Protein AF-A0A3N8BC52-F1 (afdb_monomer_lite)

Foldseek 3Di:
DDDQDDPVLLVVLCVVVVPDDDPVPDDPVCSVVSRVVSVVSVVVVPDDDPPDDPPVCVVVVNPD

Structure (mmCIF, N/CA/C/O backbone):
data_AF-A0A3N8BC52-F1
#
_entry.id   AF-A0A3N8BC52-F1
#
loop_
_atom_site.group_PDB
_atom_site.id
_atom_site.type_symbol
_atom_site.label_atom_id
_atom_site.label_alt_id
_atom_site.label_comp_id
_atom_site.label_asym_id
_atom_site.label_entity_id
_atom_site.label_seq_id
_atom_site.pdbx_PDB_ins_code
_atom_site.Cartn_x
_atom_site.Cartn_y
_atom_site.Cartn_z
_atom_site.occupancy
_atom_site.B_iso_or_equiv
_atom_site.auth_seq_id
_atom_site.auth_comp_id
_atom_site.auth_asym_id
_atom_site.auth_atom_id
_atom_site.pdbx_PDB_model_num
ATOM 1 N N . MET A 1 1 ? 16.892 7.044 10.129 1.00 57.78 1 MET A N 1
ATOM 2 C CA . MET A 1 1 ? 15.466 6.653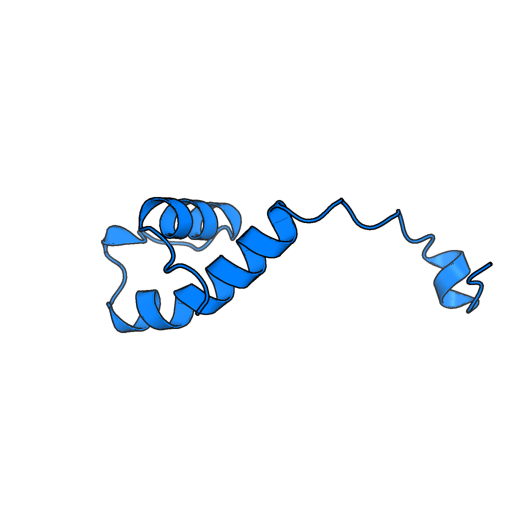 10.239 1.00 57.78 1 MET A CA 1
ATOM 3 C C . MET A 1 1 ? 14.761 7.027 8.945 1.00 57.78 1 MET A C 1
ATOM 5 O O . MET A 1 1 ? 14.981 8.127 8.461 1.00 57.78 1 MET A O 1
ATOM 9 N N . ARG A 1 2 ? 13.979 6.120 8.347 1.00 71.50 2 ARG A N 1
ATOM 10 C CA . ARG A 1 2 ? 13.221 6.409 7.115 1.00 71.50 2 ARG A CA 1
ATOM 11 C C . ARG A 1 2 ? 11.969 7.209 7.483 1.00 71.50 2 ARG A C 1
ATOM 13 O O . ARG A 1 2 ? 11.322 6.846 8.465 1.00 71.50 2 ARG A O 1
ATOM 20 N N . ALA A 1 3 ? 11.639 8.251 6.717 1.00 83.69 3 ALA A N 1
ATOM 21 C CA . ALA A 1 3 ? 10.467 9.086 6.984 1.00 83.69 3 ALA A CA 1
ATOM 22 C C . ALA A 1 3 ? 9.195 8.222 7.097 1.00 83.69 3 ALA A C 1
ATOM 24 O O . ALA A 1 3 ? 9.077 7.241 6.355 1.00 83.69 3 ALA A O 1
ATOM 25 N N . PRO A 1 4 ? 8.281 8.493 8.041 1.00 87.88 4 PRO A N 1
ATOM 26 C CA . PRO A 1 4 ? 6.999 7.796 8.107 1.00 87.88 4 PRO A CA 1
ATOM 27 C C . PRO A 1 4 ? 6.181 8.064 6.836 1.00 87.88 4 PRO A C 1
ATOM 29 O O . PRO A 1 4 ? 6.276 9.144 6.268 1.00 87.88 4 PRO A O 1
ATOM 32 N N . LEU A 1 5 ? 5.401 7.071 6.390 1.00 91.94 5 LEU A N 1
ATOM 33 C CA . LEU A 1 5 ? 4.439 7.283 5.304 1.00 91.94 5 LEU A CA 1
ATOM 34 C C . LEU A 1 5 ? 3.255 8.093 5.827 1.00 91.94 5 LEU A C 1
ATOM 36 O O . LEU A 1 5 ? 2.750 7.817 6.921 1.00 91.94 5 LEU A O 1
ATOM 40 N N . THR A 1 6 ? 2.818 9.052 5.028 1.00 93.50 6 THR A N 1
ATOM 41 C CA . THR A 1 6 ? 1.588 9.813 5.230 1.00 93.50 6 THR A CA 1
ATOM 42 C C . THR A 1 6 ? 0.365 8.965 4.884 1.00 93.50 6 THR A C 1
ATOM 44 O O . THR A 1 6 ? 0.445 8.006 4.116 1.00 93.50 6 THR A O 1
ATOM 47 N N . ASP A 1 7 ? -0.804 9.334 5.410 1.00 92.50 7 ASP A N 1
ATOM 48 C CA . ASP A 1 7 ? -2.055 8.659 5.042 1.00 92.50 7 ASP A CA 1
ATOM 49 C C . ASP A 1 7 ? -2.394 8.823 3.551 1.00 92.50 7 ASP A C 1
ATOM 51 O O . ASP A 1 7 ? -3.032 7.951 2.968 1.00 92.50 7 ASP A O 1
ATOM 55 N N . VAL A 1 8 ? -1.945 9.909 2.912 1.00 94.56 8 VAL A N 1
ATOM 56 C CA . VAL A 1 8 ? -2.121 10.125 1.467 1.00 94.56 8 VAL A CA 1
ATOM 57 C C . VAL A 1 8 ? -1.319 9.099 0.669 1.00 94.56 8 VAL A C 1
ATOM 59 O O . VAL A 1 8 ? -1.885 8.419 -0.181 1.00 94.56 8 VAL A O 1
A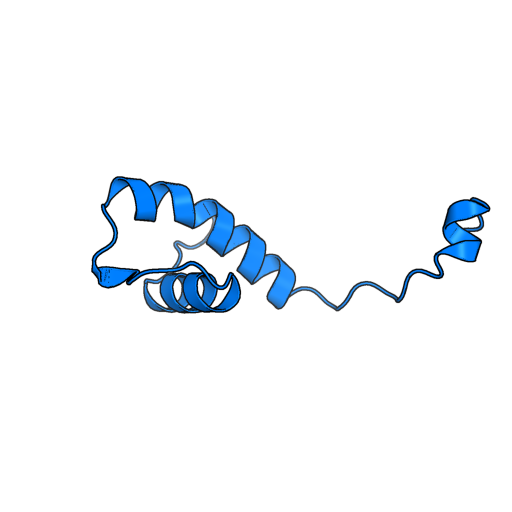TOM 62 N N . GLU A 1 9 ? -0.038 8.917 0.996 1.00 95.44 9 GLU A N 1
ATOM 63 C CA . GLU A 1 9 ? 0.823 7.908 0.359 1.00 95.44 9 GLU A CA 1
ATOM 64 C C . GLU A 1 9 ? 0.301 6.481 0.575 1.00 95.44 9 GLU A C 1
ATOM 66 O O . GLU A 1 9 ? 0.437 5.621 -0.295 1.00 95.44 9 GLU A O 1
ATOM 71 N N . LEU A 1 10 ? -0.309 6.209 1.734 1.00 95.62 10 LEU A N 1
ATOM 72 C CA . LEU A 1 10 ? -0.920 4.910 2.007 1.00 95.62 10 LEU A CA 1
ATOM 73 C C . LEU A 1 10 ? -2.170 4.676 1.148 1.00 95.62 10 LEU A C 1
ATOM 75 O O . LEU A 1 10 ? -2.287 3.600 0.566 1.00 95.62 10 LEU A O 1
ATOM 79 N N . ARG A 1 11 ? -3.063 5.666 1.010 1.00 95.69 11 ARG A N 1
ATOM 80 C CA . ARG A 1 11 ? -4.226 5.560 0.108 1.00 95.69 11 ARG A CA 1
ATOM 81 C C . ARG A 1 11 ? -3.796 5.392 -1.344 1.00 95.69 11 ARG A C 1
ATOM 83 O O . ARG A 1 11 ? -4.289 4.506 -2.032 1.00 95.69 11 ARG A O 1
ATOM 90 N N . GLU A 1 12 ? -2.825 6.185 -1.787 1.00 95.94 12 GLU A N 1
ATOM 91 C CA . GLU A 1 12 ? -2.275 6.082 -3.138 1.00 95.94 12 GLU A CA 1
ATOM 92 C C . GLU A 1 12 ? -1.719 4.680 -3.416 1.00 95.94 12 GLU A C 1
ATOM 94 O O . GLU A 1 12 ? -1.988 4.096 -4.466 1.00 95.94 12 GLU A O 1
ATOM 99 N N . ALA A 1 13 ? -0.974 4.111 -2.465 1.00 96.75 13 ALA A N 1
ATOM 100 C CA . ALA A 1 13 ? -0.454 2.761 -2.603 1.00 96.75 13 ALA A CA 1
ATOM 101 C C . ALA A 1 13 ? -1.554 1.690 -2.569 1.00 96.75 13 ALA A C 1
ATOM 103 O O . ALA A 1 13 ? -1.413 0.669 -3.238 1.00 96.75 13 ALA A O 1
ATOM 104 N N . TRP A 1 14 ? -2.628 1.893 -1.800 1.00 97.31 14 TRP A N 1
ATOM 105 C CA . TRP A 1 14 ? -3.758 0.962 -1.719 1.00 97.31 14 TRP A CA 1
ATOM 106 C C . TRP A 1 14 ? -4.475 0.851 -3.068 1.00 97.31 14 TRP A C 1
ATOM 108 O O . TRP A 1 14 ? -4.632 -0.253 -3.596 1.00 97.31 14 TRP A O 1
ATOM 118 N N . GLU A 1 15 ? -4.786 2.002 -3.669 1.00 95.75 15 GLU A N 1
ATOM 119 C CA . GLU A 1 15 ? -5.358 2.112 -5.016 1.00 95.75 15 GLU A CA 1
ATOM 120 C C . GLU A 1 15 ? -4.397 1.578 -6.084 1.00 95.75 15 GLU A C 1
ATOM 122 O O . GLU A 1 15 ? -4.768 0.784 -6.951 1.00 95.75 15 GLU A O 1
ATOM 127 N N . GLY A 1 16 ? -3.119 1.952 -5.996 1.00 94.44 16 GLY A N 1
ATOM 128 C CA . GLY A 1 16 ? -2.086 1.529 -6.937 1.00 94.44 16 GLY A CA 1
ATOM 129 C C . GLY A 1 16 ? -1.817 0.023 -6.932 1.00 94.44 16 GLY A C 1
ATOM 130 O O . GLY A 1 16 ? -1.470 -0.550 -7.967 1.00 94.44 16 GLY A O 1
ATOM 131 N N . LEU A 1 17 ? -2.010 -0.631 -5.785 1.00 95.06 17 LEU A N 1
ATOM 132 C CA . LEU A 1 17 ? -1.955 -2.086 -5.633 1.00 95.06 17 LEU A CA 1
ATOM 133 C C . LEU A 1 17 ? -3.296 -2.772 -5.926 1.00 95.06 17 LEU A C 1
ATOM 135 O O . LEU A 1 17 ? -3.353 -4.001 -5.901 1.00 95.06 17 LEU A O 1
ATOM 139 N N . ARG A 1 18 ? -4.348 -2.001 -6.235 1.00 95.19 18 ARG A N 1
ATOM 140 C CA . ARG A 1 18 ? -5.706 -2.484 -6.525 1.00 95.19 18 ARG A CA 1
ATOM 141 C C . ARG A 1 18 ? -6.269 -3.364 -5.409 1.00 95.19 18 ARG A C 1
ATOM 143 O O . ARG A 1 18 ? -6.895 -4.392 -5.674 1.00 95.19 18 ARG A O 1
ATOM 150 N N . ILE A 1 19 ? -6.010 -2.988 -4.159 1.00 95.38 19 ILE A N 1
ATOM 151 C CA . ILE A 1 19 ? -6.566 -3.704 -3.011 1.00 95.38 19 ILE A CA 1
ATOM 152 C C . ILE A 1 19 ? -8.062 -3.398 -2.926 1.00 95.38 19 ILE A C 1
ATOM 154 O O . ILE A 1 19 ? -8.484 -2.252 -3.027 1.00 95.38 19 ILE A O 1
ATOM 158 N N . VAL A 1 20 ? -8.869 -4.442 -2.751 1.00 94.31 20 VAL A N 1
ATOM 159 C CA . VAL A 1 20 ? -10.324 -4.312 -2.644 1.00 94.31 20 VAL A CA 1
ATOM 160 C C . VAL A 1 20 ? -10.713 -3.867 -1.236 1.00 94.31 20 VAL A C 1
ATOM 162 O O . VAL A 1 20 ? -10.215 -4.403 -0.246 1.00 94.31 20 VAL A O 1
ATOM 165 N N . GLY A 1 21 ? -11.666 -2.939 -1.161 1.00 93.00 21 GLY A N 1
ATOM 166 C CA . GLY A 1 21 ? -12.203 -2.407 0.088 1.00 93.00 21 GLY A CA 1
ATOM 167 C C . GLY A 1 21 ? -11.671 -1.015 0.408 1.00 93.00 21 GLY A C 1
ATOM 168 O O . GLY A 1 21 ? -10.751 -0.516 -0.234 1.00 93.00 21 GLY A O 1
ATOM 169 N N . ASP A 1 22 ? -12.282 -0.391 1.409 1.00 93.44 22 ASP A N 1
ATO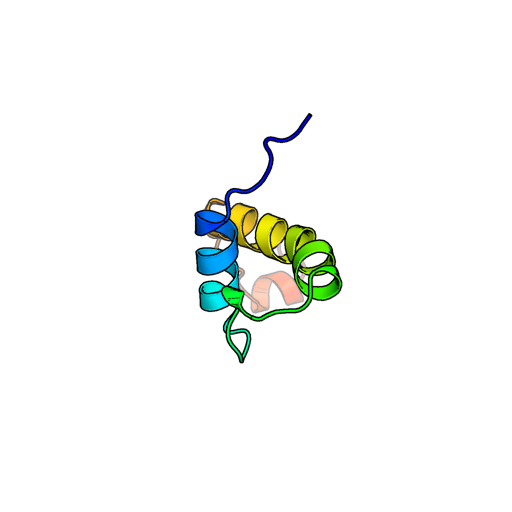M 170 C CA . ASP A 1 22 ? -11.955 0.968 1.823 1.00 93.44 22 ASP A CA 1
ATOM 171 C C . ASP A 1 22 ? -10.798 0.975 2.832 1.00 93.44 22 ASP A C 1
ATOM 173 O O . ASP A 1 22 ? -10.888 0.386 3.915 1.00 93.44 22 ASP A O 1
ATOM 177 N N . PHE A 1 23 ? -9.714 1.665 2.475 1.00 94.25 23 PHE A N 1
ATOM 178 C CA . PHE A 1 23 ? -8.546 1.838 3.332 1.00 94.25 23 PHE A CA 1
ATOM 179 C C . PHE A 1 23 ? -8.879 2.542 4.654 1.00 94.25 23 PHE A C 1
ATOM 181 O O . PHE A 1 23 ? -8.329 2.178 5.698 1.00 94.25 23 PHE A O 1
ATOM 188 N N . ASP A 1 24 ? -9.770 3.535 4.635 1.00 93.75 24 ASP A N 1
ATOM 189 C CA . ASP A 1 24 ? -10.084 4.343 5.816 1.00 93.75 24 ASP A CA 1
ATOM 190 C C . ASP A 1 24 ? -10.862 3.540 6.866 1.00 93.75 24 ASP A C 1
ATOM 192 O O . ASP A 1 24 ? -10.678 3.744 8.069 1.00 93.75 24 ASP A O 1
ATOM 196 N N . ASN A 1 25 ? -11.632 2.550 6.411 1.00 96.00 25 ASN A N 1
ATOM 197 C CA . ASN A 1 25 ? -12.356 1.600 7.252 1.00 96.00 25 ASN A CA 1
ATOM 198 C C . ASN A 1 25 ? -11.567 0.311 7.553 1.00 96.00 25 ASN A C 1
ATOM 200 O O . ASN A 1 25 ? -12.062 -0.572 8.259 1.00 96.00 25 ASN A O 1
ATOM 204 N N . ALA A 1 26 ? -10.336 0.174 7.050 1.00 94.69 26 ALA A N 1
ATOM 205 C CA . ALA A 1 26 ? -9.526 -1.010 7.299 1.00 94.69 26 ALA A CA 1
ATOM 206 C C . ALA A 1 26 ? -9.116 -1.105 8.785 1.00 94.69 26 ALA A C 1
ATOM 208 O O . ALA A 1 26 ? -8.697 -0.105 9.382 1.00 94.69 26 ALA A O 1
ATOM 209 N N . PRO A 1 27 ? -9.139 -2.311 9.391 1.00 95.69 27 PRO A N 1
ATOM 210 C CA . PRO A 1 27 ? -8.700 -2.497 10.769 1.00 95.69 27 PRO A CA 1
ATOM 211 C C . PRO A 1 27 ? -7.269 -1.979 11.003 1.00 95.69 27 PRO A C 1
ATOM 213 O O . PRO A 1 27 ? -6.410 -2.134 10.125 1.00 95.69 27 PRO A O 1
ATOM 216 N N . PRO A 1 28 ? -6.946 -1.446 12.200 1.00 92.19 28 PRO A N 1
ATOM 217 C CA . PRO A 1 28 ? -5.609 -0.926 12.497 1.00 92.19 28 PRO A CA 1
ATOM 218 C C . PRO A 1 28 ? -4.478 -1.927 12.220 1.00 92.19 28 PRO A C 1
ATOM 220 O O . PRO A 1 28 ? -3.431 -1.550 11.696 1.00 92.19 28 PRO A O 1
ATOM 223 N N . ALA A 1 29 ? -4.704 -3.214 12.503 1.00 94.19 29 ALA A N 1
ATOM 224 C CA . ALA A 1 29 ? -3.746 -4.281 12.215 1.00 94.19 29 ALA A CA 1
ATOM 225 C C . ALA A 1 29 ? -3.441 -4.397 10.710 1.00 94.19 29 ALA A C 1
ATOM 227 O O . ALA A 1 29 ? -2.274 -4.462 10.320 1.00 94.19 29 ALA A O 1
ATOM 228 N N . THR A 1 30 ? -4.470 -4.333 9.860 1.00 93.62 30 THR A N 1
ATOM 229 C CA . THR A 1 30 ? -4.327 -4.338 8.397 1.00 93.62 30 THR A CA 1
ATOM 230 C C . THR A 1 30 ? -3.510 -3.141 7.930 1.00 93.62 30 THR A C 1
ATOM 232 O O . THR A 1 30 ? -2.552 -3.309 7.174 1.00 93.62 30 THR A O 1
ATOM 235 N N . ARG A 1 31 ? -3.815 -1.938 8.437 1.00 91.94 31 ARG A N 1
ATOM 236 C CA . ARG A 1 31 ? -3.074 -0.711 8.096 1.00 91.94 31 ARG A CA 1
ATOM 237 C C . ARG A 1 31 ? -1.600 -0.804 8.498 1.00 91.94 31 ARG A C 1
ATOM 239 O O . ARG A 1 31 ? -0.741 -0.343 7.751 1.00 91.94 31 ARG A O 1
ATOM 246 N N . ILE A 1 32 ? -1.281 -1.423 9.640 1.00 90.75 32 ILE A N 1
ATOM 247 C CA . ILE A 1 32 ? 0.106 -1.635 10.091 1.00 90.75 32 ILE A CA 1
ATOM 248 C C . ILE A 1 32 ? 0.857 -2.580 9.150 1.00 90.75 32 ILE A C 1
ATOM 250 O O . ILE A 1 32 ? 1.947 -2.231 8.695 1.00 90.75 32 ILE A O 1
ATOM 254 N N . VAL A 1 33 ? 0.280 -3.742 8.836 1.00 92.81 33 VAL A N 1
ATOM 255 C CA . VAL A 1 33 ? 0.907 -4.728 7.938 1.00 92.81 33 VAL A CA 1
ATOM 256 C C . VAL A 1 33 ? 1.101 -4.137 6.539 1.00 92.81 33 VAL A C 1
ATOM 258 O O . VAL A 1 33 ? 2.156 -4.303 5.921 1.00 92.81 33 VAL A O 1
ATOM 261 N N . PHE A 1 34 ? 0.120 -3.365 6.074 1.00 95.25 34 PHE A N 1
ATOM 262 C CA . PHE A 1 34 ? 0.136 -2.743 4.759 1.00 95.25 34 PHE A CA 1
ATOM 263 C C . PHE A 1 34 ? 1.270 -1.720 4.565 1.00 95.25 34 PHE A C 1
ATOM 265 O O . PHE A 1 34 ? 1.774 -1.584 3.449 1.00 95.25 34 PHE A O 1
ATOM 272 N N . LYS A 1 35 ? 1.762 -1.060 5.627 1.00 94.25 35 LYS A N 1
ATOM 273 C CA . LYS A 1 35 ? 2.840 -0.049 5.530 1.00 94.25 35 LYS A CA 1
ATOM 274 C C . LYS A 1 35 ? 4.076 -0.545 4.774 1.00 94.25 35 LYS A C 1
ATOM 276 O O . LYS A 1 35 ? 4.683 0.218 4.021 1.00 94.25 35 LYS A O 1
ATOM 281 N N . ASN A 1 36 ? 4.453 -1.812 4.951 1.00 91.62 36 ASN A N 1
ATOM 282 C CA . ASN A 1 36 ? 5.613 -2.386 4.263 1.00 91.62 36 ASN A CA 1
ATOM 283 C C . ASN A 1 36 ? 5.355 -2.623 2.768 1.00 91.62 36 ASN A C 1
ATOM 285 O O . ASN A 1 36 ? 6.232 -2.352 1.940 1.00 91.62 36 ASN A O 1
ATOM 289 N N . ALA A 1 37 ? 4.153 -3.083 2.414 1.00 94.69 37 ALA A N 1
ATOM 290 C CA . ALA A 1 37 ? 3.743 -3.250 1.023 1.00 94.69 37 ALA A CA 1
ATOM 291 C C . ALA A 1 37 ? 3.680 -1.892 0.310 1.00 94.69 37 ALA A C 1
ATOM 293 O O . ALA A 1 37 ? 4.311 -1.725 -0.736 1.00 94.69 37 ALA A O 1
ATOM 294 N N . ALA A 1 38 ? 3.035 -0.901 0.933 1.00 96.25 38 ALA A N 1
ATOM 295 C CA . ALA A 1 38 ? 2.943 0.462 0.420 1.00 96.25 38 ALA A CA 1
ATOM 296 C C . ALA A 1 38 ? 4.324 1.066 0.150 1.00 96.25 38 ALA A C 1
ATOM 298 O O . ALA A 1 38 ? 4.598 1.578 -0.933 1.00 96.25 38 ALA A O 1
ATOM 299 N N . ARG A 1 39 ? 5.247 0.918 1.106 1.00 93.94 39 ARG A N 1
ATOM 300 C CA . ARG A 1 39 ? 6.626 1.393 0.961 1.00 93.94 39 ARG A CA 1
ATOM 301 C C . ARG A 1 39 ? 7.352 0.741 -0.209 1.00 93.94 39 ARG A C 1
ATOM 303 O O . ARG A 1 39 ? 8.056 1.421 -0.949 1.00 93.94 39 ARG A O 1
ATOM 310 N N . THR A 1 40 ? 7.219 -0.572 -0.358 1.00 92.50 40 THR A N 1
ATOM 311 C CA . THR A 1 40 ? 7.841 -1.304 -1.469 1.00 92.50 40 THR A CA 1
ATOM 312 C C . THR A 1 40 ? 7.288 -0.836 -2.809 1.00 92.50 40 THR A C 1
ATOM 314 O O . THR A 1 40 ? 8.056 -0.624 -3.745 1.00 92.50 40 THR A O 1
ATOM 317 N N . TRP A 1 41 ? 5.975 -0.635 -2.890 1.00 94.31 41 TRP A N 1
ATOM 318 C CA . TRP A 1 41 ? 5.316 -0.161 -4.099 1.00 94.31 41 TRP A CA 1
ATOM 319 C C . TRP A 1 41 ? 5.743 1.264 -4.471 1.00 94.31 41 TRP A C 1
ATOM 321 O O . TRP A 1 41 ? 6.182 1.474 -5.597 1.00 94.31 41 TRP A O 1
ATOM 331 N N . LEU A 1 42 ? 5.738 2.207 -3.521 1.00 92.56 42 LEU A N 1
ATOM 332 C CA . LEU A 1 42 ? 6.171 3.593 -3.754 1.00 92.56 42 LEU A CA 1
ATOM 333 C C . LEU A 1 42 ? 7.628 3.668 -4.226 1.00 92.56 42 LEU A C 1
ATOM 335 O O . LEU A 1 42 ? 7.933 4.382 -5.176 1.00 92.56 42 LEU A O 1
ATOM 339 N N . ASN A 1 43 ? 8.521 2.875 -3.621 1.00 90.81 43 ASN A N 1
ATOM 340 C CA . ASN A 1 43 ? 9.917 2.813 -4.060 1.00 90.81 43 ASN A CA 1
ATOM 341 C C . ASN A 1 43 ? 10.043 2.310 -5.505 1.00 90.81 43 ASN A C 1
ATOM 343 O O . ASN A 1 43 ? 10.881 2.813 -6.241 1.00 90.81 43 ASN A O 1
ATOM 347 N N . ARG A 1 44 ? 9.232 1.322 -5.910 1.00 86.88 44 ARG A N 1
ATOM 348 C CA . ARG A 1 44 ? 9.223 0.823 -7.295 1.00 86.88 44 ARG A CA 1
ATOM 349 C C . ARG A 1 44 ? 8.631 1.840 -8.258 1.00 86.88 44 ARG A C 1
ATOM 351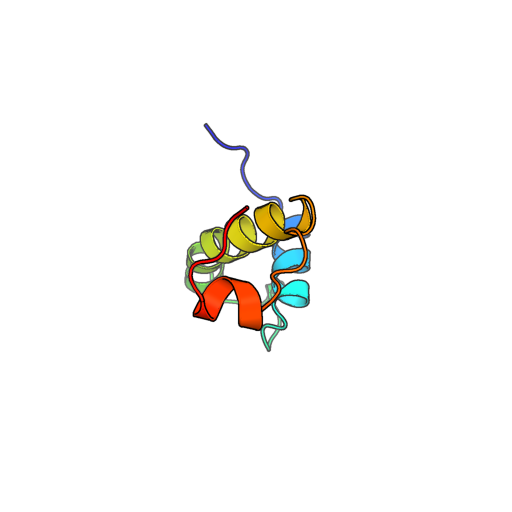 O O . ARG A 1 44 ? 9.166 2.002 -9.341 1.00 86.88 44 ARG A O 1
ATOM 358 N N . LYS A 1 45 ? 7.564 2.533 -7.855 1.00 87.56 45 LYS A N 1
ATOM 359 C CA . LYS A 1 45 ? 6.937 3.588 -8.656 1.00 87.56 45 LYS A CA 1
ATOM 360 C C . LYS A 1 45 ? 7.897 4.753 -8.920 1.00 87.56 45 LYS A C 1
ATOM 362 O O . LYS A 1 45 ? 7.860 5.329 -9.997 1.00 87.56 45 LYS A O 1
ATOM 367 N N . ALA A 1 46 ? 8.736 5.094 -7.942 1.00 84.44 46 ALA A N 1
ATOM 368 C CA . ALA A 1 46 ? 9.740 6.149 -8.067 1.00 84.44 46 ALA A CA 1
ATOM 369 C C . ALA A 1 46 ? 11.053 5.684 -8.724 1.00 84.44 46 ALA A C 1
ATOM 371 O O . ALA A 1 46 ? 11.886 6.518 -9.077 1.00 84.44 46 ALA A O 1
ATOM 372 N N . ALA A 1 47 ? 11.275 4.373 -8.848 1.00 82.12 47 ALA A N 1
ATOM 373 C CA . ALA A 1 47 ? 12.468 3.847 -9.491 1.00 82.12 47 ALA A CA 1
ATOM 374 C C . ALA A 1 47 ? 12.374 4.032 -11.015 1.00 82.12 47 ALA A C 1
ATOM 376 O O . ALA A 1 47 ? 11.280 3.918 -11.572 1.00 82.12 47 ALA A O 1
ATOM 377 N N . PRO A 1 48 ? 13.507 4.272 -11.702 1.00 75.94 48 PRO A N 1
ATOM 378 C CA . PRO A 1 48 ? 13.556 4.193 -13.155 1.00 75.94 48 PRO A CA 1
ATOM 379 C C . PRO A 1 48 ? 12.996 2.852 -13.623 1.00 75.94 48 PRO A C 1
ATOM 381 O O . PRO A 1 48 ? 13.250 1.818 -12.994 1.00 75.94 48 PRO A O 1
ATOM 384 N N . GLU A 1 49 ? 12.244 2.874 -14.721 1.00 71.38 49 GLU A N 1
ATOM 385 C CA . GLU A 1 49 ? 11.752 1.646 -15.329 1.00 71.38 49 GLU A CA 1
ATOM 386 C C . GLU A 1 49 ? 12.959 0.743 -15.639 1.00 71.38 49 GLU A C 1
ATOM 388 O O . GLU A 1 49 ? 13.938 1.218 -16.230 1.00 71.38 49 GLU A O 1
ATOM 393 N N . PRO A 1 50 ? 12.961 -0.525 -15.186 1.00 68.06 50 PRO A N 1
ATOM 394 C CA . PRO A 1 50 ? 14.050 -1.432 -15.504 1.00 68.06 50 PRO A CA 1
ATOM 395 C C . PRO A 1 50 ? 14.210 -1.509 -17.025 1.00 68.06 50 PRO A C 1
ATOM 397 O O . PRO A 1 50 ? 13.195 -1.538 -17.728 1.00 68.06 50 PRO A O 1
ATOM 400 N N . PRO A 1 51 ? 15.446 -1.574 -17.552 1.00 74.12 51 PRO A N 1
ATOM 401 C CA . PRO A 1 51 ? 15.644 -1.761 -18.981 1.00 74.12 51 PRO A CA 1
ATOM 402 C C . PRO A 1 51 ? 14.870 -2.997 -19.446 1.00 74.12 51 PRO A C 1
ATOM 404 O O . PRO A 1 51 ? 14.804 -4.005 -18.733 1.00 74.12 51 PRO A O 1
ATOM 407 N N . SER A 1 52 ? 14.266 -2.911 -20.634 1.00 74.12 52 SER A N 1
ATOM 408 C CA . SER A 1 52 ? 13.509 -4.022 -21.203 1.00 74.12 52 SER A CA 1
ATOM 409 C C . SER A 1 52 ? 14.399 -5.261 -21.262 1.00 74.12 52 SER A C 1
ATOM 411 O O . SER A 1 52 ? 15.422 -5.267 -21.948 1.00 74.12 52 SER A O 1
ATOM 413 N N . ILE A 1 53 ? 14.021 -6.310 -20.539 1.00 76.50 53 ILE A N 1
ATOM 414 C CA . ILE A 1 53 ? 14.748 -7.575 -20.575 1.00 76.50 53 ILE A CA 1
ATOM 415 C C . ILE A 1 53 ? 14.330 -8.303 -21.850 1.00 76.50 53 ILE A C 1
ATOM 417 O O . ILE A 1 53 ? 13.175 -8.715 -21.971 1.00 76.50 53 ILE A O 1
ATOM 421 N N . ASP A 1 54 ? 15.267 -8.518 -22.773 1.00 84.25 54 ASP A N 1
ATOM 422 C CA . ASP A 1 54 ? 15.061 -9.497 -23.837 1.00 84.25 54 ASP A CA 1
ATOM 423 C C . ASP A 1 54 ? 15.033 -10.897 -23.205 1.00 84.25 54 ASP A C 1
ATOM 425 O O . ASP A 1 54 ? 16.053 -11.450 -22.780 1.00 84.25 54 ASP A O 1
ATOM 429 N N . GLY A 1 55 ? 13.830 -11.465 -23.110 1.00 79.31 55 GLY A N 1
ATOM 430 C CA . GLY A 1 55 ? 13.611 -12.780 -22.514 1.00 79.31 55 GLY A CA 1
ATOM 431 C C . GLY A 1 55 ? 14.389 -13.901 -23.209 1.00 79.31 55 GLY A C 1
ATOM 432 O O . GLY A 1 55 ? 14.764 -14.865 -22.541 1.00 79.31 55 GLY A O 1
ATOM 433 N N . LYS A 1 56 ? 14.685 -13.771 -24.512 1.00 82.81 56 LYS A N 1
ATOM 434 C CA . LYS A 1 56 ? 15.485 -14.755 -25.254 1.00 82.81 56 LYS A CA 1
ATOM 435 C C 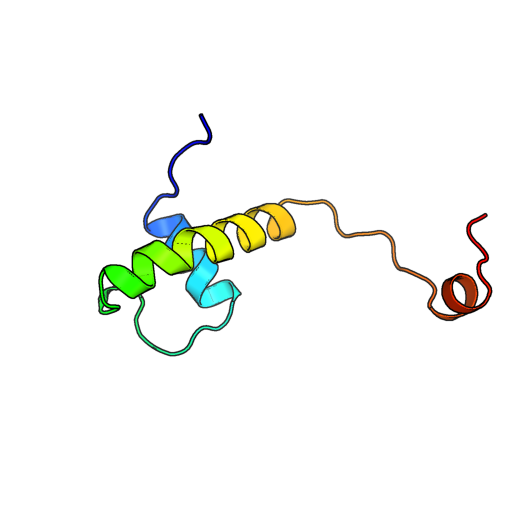. LYS A 1 56 ? 16.958 -14.666 -24.869 1.00 82.81 56 LYS A C 1
ATOM 437 O O . LYS A 1 56 ? 17.561 -15.702 -24.604 1.00 82.81 56 LYS A O 1
ATOM 442 N N . ARG A 1 57 ? 17.511 -13.452 -24.760 1.00 82.81 57 ARG A N 1
ATOM 443 C CA . ARG A 1 57 ? 18.905 -13.245 -24.319 1.00 82.81 57 ARG A CA 1
ATOM 444 C C . ARG A 1 57 ? 19.117 -13.735 -22.890 1.00 82.81 57 ARG A C 1
ATOM 446 O O . ARG A 1 57 ? 20.027 -14.516 -22.629 1.00 82.81 57 ARG A O 1
ATOM 453 N N . ARG A 1 58 ? 18.192 -13.412 -21.978 1.00 80.19 58 ARG A N 1
ATOM 454 C CA . ARG A 1 58 ? 18.254 -13.892 -20.588 1.00 80.19 58 ARG A CA 1
ATOM 455 C C . ARG A 1 58 ? 18.186 -15.417 -20.481 1.00 80.19 58 ARG A C 1
ATOM 457 O O . ARG A 1 58 ? 18.897 -15.991 -19.665 1.00 80.19 58 ARG A O 1
ATOM 464 N N . ALA A 1 59 ? 17.353 -16.074 -21.289 1.00 84.81 59 ALA A N 1
ATOM 465 C CA . ALA A 1 59 ? 17.289 -17.537 -21.326 1.00 84.81 59 ALA A CA 1
ATOM 466 C C . ALA A 1 59 ? 18.585 -18.170 -21.866 1.00 84.81 59 ALA A C 1
ATOM 468 O O . ALA A 1 59 ? 18.923 -19.288 -21.485 1.00 84.81 59 A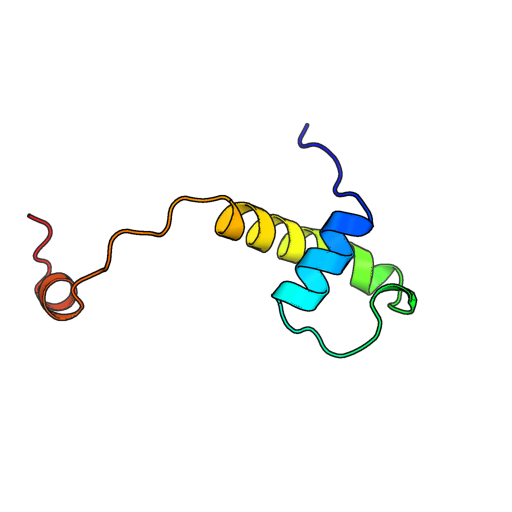LA A O 1
ATOM 469 N N . ALA A 1 60 ? 19.317 -17.443 -22.713 1.00 89.12 60 ALA A N 1
ATOM 470 C CA . ALA A 1 60 ? 20.620 -17.839 -23.232 1.00 89.12 60 ALA A CA 1
ATOM 471 C C . ALA A 1 60 ? 21.800 -17.472 -22.307 1.00 89.12 60 ALA A C 1
ATOM 473 O O . ALA A 1 60 ? 22.940 -17.740 -22.675 1.00 89.12 60 ALA A O 1
ATOM 474 N N . ASN A 1 61 ? 21.555 -16.884 -21.123 1.00 83.31 61 ASN A N 1
ATOM 475 C CA . ASN A 1 61 ? 22.588 -16.269 -20.270 1.00 83.31 61 ASN A CA 1
ATOM 476 C C . ASN A 1 61 ? 23.464 -15.244 -21.019 1.00 83.31 61 ASN A C 1
ATOM 478 O O . ASN A 1 61 ? 24.640 -15.071 -20.703 1.00 83.31 61 ASN A O 1
ATOM 482 N N . ASP A 1 62 ? 22.888 -14.576 -22.013 1.00 78.88 62 ASP A N 1
ATOM 483 C CA . ASP A 1 62 ? 23.531 -13.513 -22.772 1.00 78.88 62 ASP A CA 1
ATOM 484 C C . ASP A 1 62 ? 23.265 -12.172 -22.065 1.00 78.88 62 ASP A C 1
ATOM 486 O O . ASP A 1 62 ? 22.123 -11.702 -22.008 1.00 78.88 62 ASP A O 1
ATOM 490 N N . PHE A 1 63 ? 24.319 -11.616 -21.459 1.00 76.94 63 PHE A N 1
ATOM 491 C CA . PHE A 1 63 ? 24.292 -10.401 -20.632 1.00 76.94 63 PHE A CA 1
ATOM 492 C C . PHE A 1 63 ? 25.129 -9.246 -21.211 1.00 76.94 63 PHE A C 1
ATOM 494 O O . PHE A 1 63 ? 25.258 -8.224 -20.536 1.00 76.94 63 PHE A O 1
ATOM 501 N N . ASP A 1 64 ? 25.689 -9.416 -22.414 1.00 68.94 64 ASP A N 1
ATOM 502 C CA . ASP A 1 64 ? 26.563 -8.432 -23.078 1.00 68.94 64 ASP A CA 1
ATOM 503 C C . ASP A 1 64 ? 25.806 -7.266 -23.749 1.00 68.94 64 ASP A C 1
ATOM 505 O O . ASP A 1 64 ? 24.618 -7.414 -24.139 1.00 68.94 64 ASP A O 1
#

Secondary structure (DSSP, 8-state):
-PPPPPHHHHHHHHHHTT-SS-STTS-HHHHHHHHHHHHHHHHHHHSPPPPP--HHHHHTT---

Sequence (64 aa):
MRAPLTDVELREAWEGLRIVGDFDNAPPATRIVFKNAARTWLNRKAAPEPPSIDGKRRAANDFD

pLDDT: mean 88.21, std 8.81, range [57.78, 97.31]

Radius of gyration: 16.69 Å; chains: 1; bounding box: 39×28×38 Å